Protein AF-A0A0S8DT32-F1 (afdb_monomer)

Radius of gyration: 14.1 Å; Cα contacts (8 Å, |Δi|>4): 103; chains: 1; bounding box: 33×22×42 Å

pLDDT: mean 90.03, std 8.99, range [58.47, 97.06]

Mean predicted aligned error: 4.12 Å

Nearest PDB structures (foldseek):
  1wwp-assembly1_B  TM=5.967E-01  e=4.702E+00  Thermus thermophilus HB8

Secondary structure (DSSP, 8-state):
-HHHHHHHHHHTSPPPTT--HHHHHHHHHHHHHHHHHHHHHHTT----S---HHHHHHHHHHTTPPPPHHHHGGGGGGGGGTGGGSTTSSPPPPTTT-

Foldseek 3Di:
DVQLVVLQVQLPDPADDVHANLSSLLSLLVSLQVVLVVVCVVVVHDAPPASQQLRSVVVCVVVVDDDDPVSNVSSVSSCSVCVVVDPPPDDTDDPVND

Solvent-accessible surface area (backbone atoms only — not comparable to full-atom values): 5738 Å² total; per-residue (Å²): 92,73,64,21,53,50,27,43,54,56,29,73,45,79,84,53,92,95,55,56,55,45,57,32,40,25,22,43,25,49,13,50,50,41,45,54,52,40,53,34,55,73,69,74,44,88,77,79,99,69,73,52,38,52,66,53,50,53,53,40,41,76,72,72,45,88,73,55,68,79,63,57,60,52,29,70,32,34,61,32,65,54,49,70,78,46,87,79,79,62,84,81,61,47,83,91,78,106

Structure (mmCIF, N/CA/C/O backbone):
data_AF-A0A0S8DT32-F1
#
_entry.id   AF-A0A0S8DT32-F1
#
loop_
_atom_site.group_PDB
_atom_site.id
_atom_site.type_symbol
_atom_site.label_atom_id
_atom_site.label_alt_id
_atom_site.label_comp_id
_atom_site.label_asym_id
_atom_site.label_entity_id
_atom_site.label_seq_id
_atom_site.pdbx_PDB_ins_code
_atom_site.Cartn_x
_atom_site.Cartn_y
_atom_site.Cartn_z
_atom_site.occupancy
_atom_site.B_iso_or_equiv
_atom_site.auth_seq_id
_atom_site.auth_comp_id
_atom_site.auth_asym_id
_atom_site.auth_atom_id
_atom_site.pdbx_PDB_model_num
ATOM 1 N N . MET A 1 1 ? -12.771 -2.827 0.115 1.00 88.69 1 MET A N 1
ATOM 2 C CA . MET A 1 1 ? -12.185 -4.138 -0.248 1.00 88.69 1 MET A CA 1
ATOM 3 C C . MET A 1 1 ? -12.102 -4.372 -1.752 1.00 88.69 1 MET A C 1
ATOM 5 O O . MET A 1 1 ? -10.992 -4.571 -2.211 1.00 88.69 1 MET A O 1
ATOM 9 N N . ALA A 1 2 ? -13.189 -4.270 -2.532 1.00 91.75 2 ALA A N 1
ATOM 10 C CA . ALA A 1 2 ? -13.149 -4.552 -3.981 1.00 91.75 2 ALA A CA 1
ATOM 11 C C . ALA A 1 2 ? -12.051 -3.793 -4.761 1.00 91.75 2 ALA A C 1
ATOM 13 O O . ALA A 1 2 ? -11.378 -4.375 -5.602 1.00 91.75 2 ALA A O 1
ATOM 14 N N . ARG A 1 3 ? -11.821 -2.506 -4.453 1.00 94.06 3 ARG A N 1
ATOM 15 C CA . ARG A 1 3 ? -10.737 -1.730 -5.082 1.00 94.06 3 ARG A CA 1
ATOM 16 C C . ARG A 1 3 ? -9.350 -2.253 -4.704 1.00 94.06 3 ARG A C 1
ATOM 18 O O . ARG A 1 3 ? -8.594 -2.551 -5.608 1.00 94.06 3 ARG A O 1
ATOM 25 N N . ALA A 1 4 ? -9.083 -2.473 -3.413 1.00 94.94 4 ALA A N 1
ATOM 26 C CA . ALA A 1 4 ? -7.820 -3.053 -2.940 1.00 94.94 4 ALA A CA 1
ATOM 27 C C . ALA A 1 4 ? -7.495 -4.393 -3.626 1.00 94.94 4 ALA 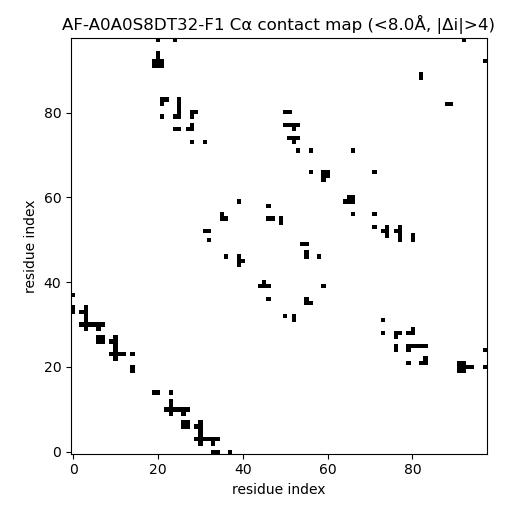A C 1
ATOM 29 O O . ALA A 1 4 ? -6.360 -4.640 -4.007 1.00 94.94 4 ALA A O 1
ATOM 30 N N . GLN A 1 5 ? -8.508 -5.242 -3.828 1.00 95.31 5 GLN A N 1
ATOM 31 C CA . GLN A 1 5 ? -8.356 -6.505 -4.557 1.00 95.31 5 GLN A CA 1
ATOM 32 C C . GLN A 1 5 ? -8.041 -6.289 -6.042 1.00 95.31 5 GLN A C 1
ATOM 34 O O . GLN A 1 5 ? -7.248 -7.034 -6.604 1.00 95.31 5 GLN A O 1
ATOM 39 N N . GLY A 1 6 ? -8.647 -5.277 -6.665 1.00 96.06 6 GLY A N 1
ATOM 40 C CA . GLY A 1 6 ? -8.334 -4.882 -8.037 1.00 96.06 6 GLY A CA 1
ATOM 41 C C . GLY A 1 6 ? -6.893 -4.396 -8.188 1.00 96.06 6 GLY A C 1
ATOM 42 O O . GLY A 1 6 ? -6.210 -4.839 -9.101 1.00 96.06 6 GLY A O 1
ATOM 43 N N . ASP A 1 7 ? -6.410 -3.550 -7.274 1.00 97.06 7 ASP A N 1
ATOM 44 C CA . ASP A 1 7 ? -5.011 -3.104 -7.277 1.00 97.06 7 ASP A CA 1
ATOM 45 C C . ASP A 1 7 ? -4.050 -4.285 -7.063 1.00 97.06 7 ASP A C 1
ATOM 47 O O . ASP A 1 7 ? -3.090 -4.432 -7.808 1.00 97.06 7 ASP A O 1
ATOM 51 N N . LEU A 1 8 ? -4.361 -5.203 -6.141 1.00 96.44 8 LEU A N 1
ATOM 52 C CA . LEU A 1 8 ? -3.556 -6.412 -5.938 1.00 96.44 8 LEU A CA 1
ATOM 53 C C . LEU A 1 8 ? -3.525 -7.315 -7.182 1.00 96.44 8 LEU A C 1
ATOM 55 O O . LEU A 1 8 ? -2.514 -7.955 -7.457 1.00 96.44 8 LEU A O 1
ATOM 59 N N . ALA A 1 9 ? -4.630 -7.400 -7.924 1.00 96.94 9 ALA A N 1
ATOM 60 C CA . ALA A 1 9 ? -4.678 -8.165 -9.165 1.00 96.94 9 ALA A CA 1
ATOM 61 C C . ALA A 1 9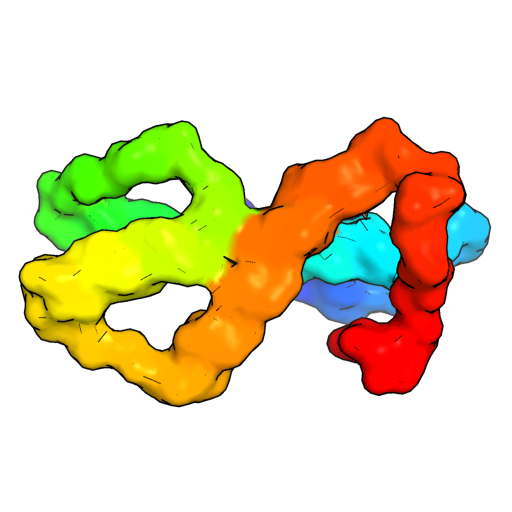 ? -3.810 -7.534 -10.265 1.00 96.94 9 ALA A C 1
ATOM 63 O O . ALA A 1 9 ? -3.187 -8.269 -11.024 1.00 96.94 9 ALA A O 1
ATOM 64 N N . LEU A 1 10 ? -3.752 -6.199 -10.329 1.00 95.44 10 LEU A N 1
ATOM 65 C CA . LEU A 1 10 ? -2.873 -5.472 -11.250 1.00 95.44 10 LEU A CA 1
ATOM 66 C C . LEU A 1 10 ? -1.404 -5.635 -10.866 1.00 95.44 10 LEU A C 1
ATOM 68 O O . LEU A 1 10 ? -0.597 -5.957 -11.729 1.00 95.44 10 LEU A O 1
ATOM 72 N N . ALA A 1 11 ? -1.077 -5.503 -9.579 1.00 94.69 11 ALA A N 1
ATOM 73 C CA . ALA A 1 11 ? 0.271 -5.749 -9.078 1.00 94.69 11 ALA A CA 1
ATOM 74 C C . ALA A 1 11 ? 0.769 -7.144 -9.483 1.00 94.69 11 ALA A C 1
ATOM 76 O O . ALA A 1 11 ? 1.850 -7.276 -10.025 1.00 94.69 11 ALA A O 1
ATOM 77 N N . LYS A 1 12 ? -0.064 -8.180 -9.328 1.00 94.62 12 LYS A N 1
ATOM 78 C CA . LYS A 1 12 ? 0.283 -9.570 -9.678 1.00 94.62 12 LYS A CA 1
ATOM 79 C C . LYS A 1 12 ? 0.322 -9.876 -11.179 1.00 94.62 12 LYS A C 1
ATOM 81 O O . LYS A 1 12 ? 0.508 -11.038 -11.547 1.00 94.62 12 LYS A O 1
ATOM 86 N N . SER A 1 13 ? 0.051 -8.900 -12.041 1.00 94.50 13 SER A N 1
ATOM 87 C CA . SER A 1 13 ? 0.132 -9.121 -13.482 1.00 94.50 13 SER A CA 1
ATOM 88 C C . SER A 1 13 ? 1.595 -9.171 -13.937 1.00 94.50 13 SER A C 1
ATOM 90 O O . SER A 1 13 ? 2.446 -8.544 -13.310 1.00 94.50 13 SER A O 1
ATOM 92 N N . PRO A 1 14 ? 1.918 -9.921 -15.007 1.00 94.12 14 PRO A N 1
ATOM 93 C CA . PRO A 1 14 ? 3.247 -9.857 -15.602 1.00 94.12 14 PRO A CA 1
ATOM 94 C C . PRO A 1 14 ? 3.590 -8.420 -15.991 1.00 94.12 14 PRO A C 1
ATOM 96 O O . PRO A 1 14 ? 2.707 -7.697 -16.463 1.00 94.12 14 PRO A O 1
ATOM 99 N N . LEU A 1 15 ? 4.864 -8.039 -15.849 1.00 92.69 15 LEU A N 1
ATOM 100 C CA . LEU A 1 15 ? 5.330 -6.720 -16.261 1.00 92.69 15 LEU A CA 1
ATOM 101 C C . LEU A 1 15 ? 4.934 -6.460 -17.731 1.00 92.69 15 LEU A C 1
ATOM 103 O O . LEU A 1 15 ? 5.301 -7.252 -18.608 1.00 92.69 15 LEU A O 1
ATOM 107 N N . PRO A 1 16 ? 4.166 -5.392 -18.023 1.00 90.12 16 PRO A N 1
ATOM 108 C CA . PRO A 1 16 ? 3.775 -5.065 -19.387 1.00 90.12 16 PRO A CA 1
ATOM 109 C C . PRO A 1 16 ? 4.980 -4.752 -20.277 1.00 90.12 16 PRO A C 1
ATOM 111 O O . PRO A 1 16 ? 6.021 -4.295 -19.810 1.00 90.12 16 PRO A O 1
ATOM 114 N N . GLU A 1 17 ? 4.820 -4.922 -21.589 1.00 91.25 17 GLU A N 1
ATOM 115 C CA . GLU A 1 17 ? 5.829 -4.479 -22.554 1.00 91.25 17 GLU A CA 1
ATOM 116 C C . GLU A 1 17 ? 6.050 -2.959 -22.422 1.00 91.25 17 GLU A C 1
ATOM 118 O O . GLU A 1 17 ? 5.107 -2.177 -22.564 1.00 91.25 17 GLU A O 1
ATOM 123 N N . ASN A 1 18 ? 7.295 -2.545 -22.160 1.00 87.25 18 ASN A N 1
ATOM 124 C CA . ASN A 1 18 ? 7.691 -1.166 -21.821 1.00 87.25 18 ASN A CA 1
ATOM 125 C C . ASN A 1 18 ? 7.128 -0.623 -20.489 1.00 87.25 18 ASN A C 1
ATOM 127 O O . ASN A 1 18 ? 7.113 0.592 -20.292 1.00 87.25 18 ASN A O 1
ATOM 131 N N . GLY A 1 19 ? 6.643 -1.495 -19.601 1.00 86.88 19 GLY A N 1
ATOM 132 C CA . GLY A 1 19 ? 6.253 -1.137 -18.237 1.00 86.88 19 GLY A CA 1
ATOM 133 C C . GLY A 1 19 ? 7.443 -1.082 -17.276 1.00 86.88 19 GLY A C 1
ATOM 134 O O . GLY A 1 19 ? 8.518 -1.606 -17.572 1.00 86.88 19 GLY A O 1
ATOM 135 N N . PHE A 1 20 ? 7.215 -0.476 -16.113 1.00 88.94 20 PHE A N 1
ATOM 136 C CA . PHE A 1 20 ? 8.188 -0.333 -15.030 1.00 88.94 20 PHE A CA 1
ATOM 137 C C . PHE A 1 20 ? 7.719 -1.118 -13.796 1.00 88.94 20 PHE A C 1
ATOM 139 O O . PHE A 1 20 ? 6.517 -1.169 -13.518 1.00 88.94 20 PHE A O 1
ATOM 146 N N . TYR A 1 21 ? 8.631 -1.749 -13.050 1.00 90.81 21 TYR A N 1
ATOM 147 C CA . TYR A 1 21 ? 8.260 -2.475 -11.824 1.00 90.81 21 TYR A CA 1
ATOM 148 C C . TYR A 1 21 ? 7.670 -1.527 -10.774 1.00 90.81 21 TYR A C 1
ATOM 150 O O . TYR A 1 21 ? 6.760 -1.896 -10.040 1.00 90.81 21 TYR A O 1
ATOM 158 N N . GLU A 1 22 ? 8.086 -0.268 -10.796 1.00 90.25 22 GLU A N 1
ATOM 159 C CA . GLU A 1 22 ? 7.555 0.857 -10.037 1.00 90.25 22 GLU A CA 1
ATOM 160 C C . GLU A 1 22 ? 6.039 1.014 -10.218 1.00 90.25 22 GLU A C 1
ATOM 162 O O . GLU A 1 22 ? 5.332 1.328 -9.260 1.00 90.25 22 GLU A O 1
ATOM 167 N N . ASP A 1 23 ? 5.510 0.748 -11.418 1.00 90.62 23 ASP A N 1
ATOM 168 C CA . ASP A 1 23 ? 4.067 0.787 -11.678 1.00 90.62 23 ASP A CA 1
ATOM 169 C C . ASP A 1 23 ? 3.340 -0.369 -10.974 1.00 90.62 23 ASP A C 1
ATOM 171 O O . ASP A 1 23 ? 2.240 -0.196 -10.435 1.00 90.62 23 ASP A O 1
ATOM 175 N N . LEU A 1 24 ? 3.962 -1.550 -10.919 1.00 93.62 24 LEU A N 1
ATOM 176 C CA . LEU A 1 24 ? 3.440 -2.684 -10.156 1.00 93.62 24 LEU A CA 1
ATOM 177 C C . LEU A 1 24 ? 3.547 -2.424 -8.645 1.00 93.62 24 LEU A C 1
ATOM 179 O O . LEU A 1 24 ? 2.583 -2.678 -7.917 1.00 93.62 24 LEU A O 1
ATOM 183 N N . CYS A 1 25 ? 4.653 -1.837 -8.177 1.00 93.00 25 CYS A N 1
ATOM 184 C CA . CYS A 1 25 ? 4.842 -1.411 -6.790 1.00 93.00 25 CYS A CA 1
ATOM 185 C C . CYS A 1 25 ? 3.836 -0.332 -6.370 1.00 93.00 25 CYS A C 1
ATOM 187 O O . CYS A 1 25 ? 3.297 -0.388 -5.263 1.00 93.00 25 CYS A O 1
ATOM 189 N N . TYR A 1 26 ? 3.490 0.601 -7.261 1.00 92.88 26 TYR A N 1
ATOM 190 C CA . TYR A 1 26 ? 2.410 1.561 -7.033 1.00 92.88 26 TYR A CA 1
ATOM 191 C C . TYR A 1 26 ? 1.075 0.847 -6.794 1.00 92.88 26 TYR A C 1
ATOM 193 O O . TYR A 1 26 ? 0.322 1.196 -5.881 1.00 92.88 26 TYR A O 1
ATOM 201 N N . HIS A 1 27 ? 0.778 -0.201 -7.564 1.00 94.94 27 HIS A N 1
ATOM 202 C CA . HIS A 1 27 ? -0.410 -1.016 -7.326 1.00 94.94 27 HIS A CA 1
ATOM 203 C C . HIS A 1 27 ? -0.330 -1.817 -6.015 1.00 94.94 27 HIS A C 1
ATOM 205 O O . HIS A 1 27 ? -1.349 -1.919 -5.322 1.00 94.94 27 HIS A O 1
ATOM 211 N N . CYS A 1 28 ? 0.849 -2.305 -5.612 1.00 95.62 28 CYS A N 1
ATOM 212 C CA . CYS A 1 28 ? 1.071 -2.888 -4.282 1.00 95.62 28 CYS A CA 1
ATOM 213 C C . CYS A 1 28 ? 0.754 -1.878 -3.168 1.00 95.62 28 CYS A C 1
ATOM 215 O O . CYS A 1 28 ? -0.053 -2.176 -2.280 1.00 95.62 28 CYS A O 1
ATOM 217 N N . GLN A 1 29 ? 1.314 -0.665 -3.249 1.00 95.44 29 GLN A N 1
ATOM 218 C CA . GLN A 1 29 ? 1.070 0.420 -2.294 1.00 95.44 29 GLN A CA 1
ATOM 219 C C . GLN A 1 29 ? -0.426 0.730 -2.194 1.00 95.44 29 GLN A C 1
ATOM 221 O O . GLN A 1 29 ? -1.000 0.745 -1.104 1.00 95.44 29 GLN A O 1
ATOM 226 N N . GLN A 1 30 ? -1.091 0.892 -3.337 1.00 95.75 30 GLN A N 1
ATOM 227 C CA . GLN A 1 30 ? -2.507 1.228 -3.399 1.00 95.75 30 GLN A CA 1
ATOM 228 C C . GLN A 1 30 ? -3.400 0.118 -2.838 1.00 95.75 30 GLN A C 1
ATOM 230 O O . GLN A 1 30 ? -4.413 0.402 -2.184 1.00 95.75 30 GLN A O 1
ATOM 235 N N . ALA A 1 31 ? -3.048 -1.146 -3.082 1.00 97.06 31 ALA A N 1
ATOM 236 C CA . ALA A 1 31 ? -3.741 -2.290 -2.506 1.00 97.06 31 ALA A CA 1
ATOM 237 C C . ALA A 1 31 ? -3.639 -2.278 -0.973 1.00 97.06 31 ALA A C 1
ATOM 239 O O . ALA A 1 31 ? -4.670 -2.384 -0.295 1.00 97.06 31 ALA A O 1
ATOM 240 N N . ALA A 1 32 ? -2.428 -2.085 -0.439 1.00 96.56 32 ALA A N 1
ATOM 241 C CA . ALA A 1 32 ? -2.168 -2.001 0.995 1.00 96.56 32 ALA A CA 1
ATOM 242 C C . ALA A 1 32 ? -2.921 -0.824 1.637 1.00 96.56 32 ALA A C 1
ATOM 244 O O . ALA A 1 32 ? -3.700 -1.021 2.574 1.00 96.56 32 ALA A O 1
ATOM 245 N N . GLU A 1 33 ? -2.798 0.382 1.076 1.00 96.50 33 GLU A N 1
ATOM 246 C CA . GLU A 1 33 ? -3.453 1.594 1.575 1.00 96.50 33 GLU A CA 1
ATOM 247 C C . GLU A 1 33 ? -4.972 1.414 1.680 1.00 96.50 33 GLU A C 1
ATOM 249 O O . GLU A 1 33 ? -5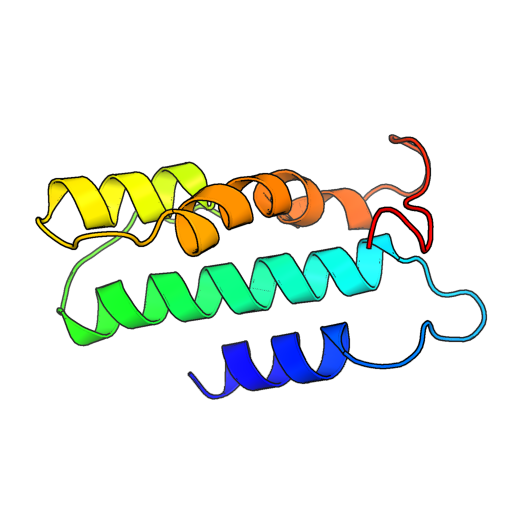.592 1.697 2.712 1.00 96.50 33 GLU A O 1
ATOM 254 N N . LYS A 1 34 ? -5.597 0.911 0.610 1.00 96.19 34 LYS A N 1
ATOM 255 C CA . LYS A 1 34 ? -7.051 0.716 0.554 1.00 96.19 34 LYS A CA 1
ATOM 256 C C . LYS A 1 34 ? -7.511 -0.380 1.511 1.00 96.19 34 LYS A C 1
ATOM 258 O O . LYS A 1 34 ? -8.621 -0.273 2.040 1.00 96.19 3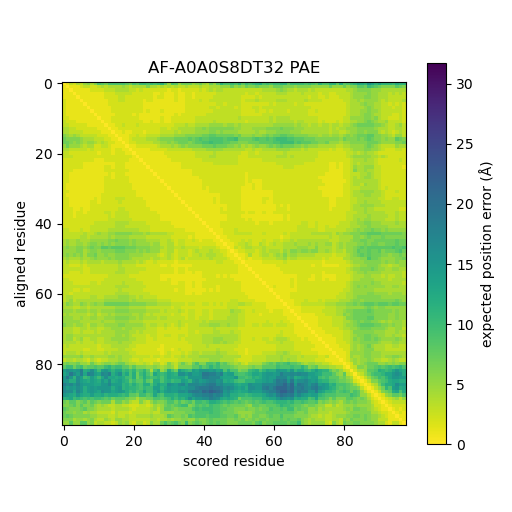4 LYS A O 1
ATOM 263 N N . ALA A 1 35 ? -6.704 -1.417 1.738 1.00 96.38 35 ALA A N 1
ATOM 264 C CA . ALA A 1 35 ? -6.996 -2.452 2.726 1.00 96.38 35 ALA A CA 1
ATOM 265 C C . ALA A 1 35 ? -6.933 -1.890 4.155 1.00 96.38 35 ALA A C 1
ATOM 267 O O . ALA A 1 35 ? -7.891 -2.044 4.915 1.00 96.38 35 ALA A O 1
ATOM 268 N N . ILE A 1 36 ? -5.878 -1.144 4.490 1.00 96.06 36 ILE A N 1
ATOM 269 C CA . ILE A 1 36 ? -5.707 -0.496 5.798 1.00 96.06 36 ILE A CA 1
ATOM 270 C C . ILE A 1 36 ? -6.845 0.503 6.058 1.00 96.06 36 ILE A C 1
ATOM 272 O O . ILE A 1 36 ? -7.520 0.438 7.088 1.00 96.06 36 ILE A O 1
ATOM 276 N N . LYS A 1 37 ? -7.155 1.381 5.094 1.00 95.56 37 LYS A N 1
ATOM 277 C CA . LYS A 1 37 ? -8.27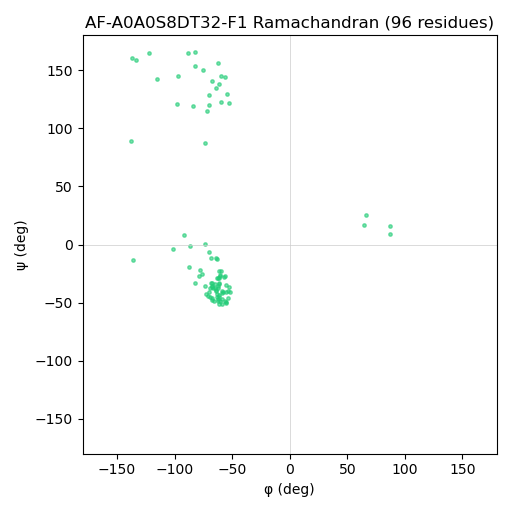7 2.336 5.193 1.00 95.56 37 LYS A CA 1
ATOM 278 C C . LYS A 1 37 ? -9.637 1.641 5.314 1.00 95.56 37 LYS A C 1
ATOM 280 O O . LYS A 1 37 ? -10.545 2.189 5.942 1.00 95.56 37 LYS A O 1
ATOM 285 N N . ALA A 1 38 ? -9.801 0.436 4.765 1.00 95.75 38 ALA A N 1
ATOM 286 C CA . ALA A 1 38 ? -11.021 -0.344 4.957 1.00 95.75 38 ALA A CA 1
ATOM 287 C C . ALA A 1 38 ? -11.189 -0.815 6.411 1.00 95.75 38 ALA A C 1
ATOM 289 O O . ALA A 1 38 ? -12.322 -0.845 6.893 1.00 95.75 38 ALA A O 1
ATOM 290 N N . VAL A 1 39 ? -10.098 -1.106 7.133 1.00 96.06 39 VAL A N 1
ATOM 291 C CA . VAL A 1 39 ? -10.147 -1.415 8.575 1.00 96.06 39 VAL A CA 1
ATOM 292 C C . VAL A 1 39 ? -10.669 -0.214 9.362 1.00 96.06 39 VAL A C 1
ATOM 294 O O . VAL A 1 39 ? -11.597 -0.366 10.157 1.00 96.06 39 VAL A O 1
ATOM 297 N N . TYR A 1 40 ? -10.150 0.989 9.091 1.00 96.44 40 TYR A N 1
ATOM 298 C CA . TYR A 1 40 ? -10.662 2.224 9.697 1.00 96.44 40 TYR A CA 1
ATOM 299 C C . TYR A 1 40 ? -12.161 2.408 9.449 1.00 96.44 40 TYR A C 1
ATOM 301 O O . TYR A 1 40 ? -12.921 2.611 10.395 1.00 96.44 40 TYR A O 1
ATOM 309 N N . GLN A 1 41 ? -12.595 2.286 8.191 1.00 95.25 41 GLN A N 1
ATOM 310 C CA . GLN A 1 41 ? -14.005 2.440 7.825 1.00 95.25 41 GLN A CA 1
ATOM 311 C C . GLN A 1 41 ? -14.895 1.399 8.507 1.00 95.25 41 GLN A C 1
ATOM 313 O O . GLN A 1 41 ? -15.943 1.750 9.043 1.00 95.25 41 GLN A O 1
ATOM 318 N N . HIS A 1 42 ? -14.466 0.136 8.547 1.00 95.94 42 HIS A N 1
ATOM 319 C CA . HIS A 1 42 ? -15.211 -0.934 9.207 1.00 95.94 42 HIS A CA 1
ATOM 320 C C . HIS A 1 42 ? -15.397 -0.676 10.710 1.00 95.94 42 HIS A C 1
ATOM 322 O O . HIS A 1 42 ? -16.428 -1.027 11.278 1.00 95.94 42 HIS A O 1
ATOM 328 N N . LYS A 1 43 ? -14.420 -0.028 11.353 1.00 95.69 43 LYS A N 1
ATOM 329 C CA . LYS A 1 43 ? -14.478 0.361 12.769 1.00 95.69 43 LYS A CA 1
ATOM 330 C C . LYS A 1 43 ? -15.156 1.719 13.010 1.00 95.69 43 LYS A C 1
ATOM 332 O O . LYS A 1 43 ? -15.268 2.131 14.162 1.00 95.69 43 LYS A O 1
ATOM 337 N N . GLY A 1 44 ? -15.596 2.420 11.961 1.00 96.12 44 GLY A N 1
ATOM 338 C CA . GLY A 1 44 ? -16.172 3.765 12.065 1.00 96.12 44 GLY A CA 1
ATOM 339 C C . GLY A 1 44 ? -15.161 4.826 12.515 1.00 96.12 44 GLY A C 1
ATOM 340 O O . GLY A 1 44 ? -15.534 5.828 13.121 1.00 96.12 44 GLY A O 1
ATOM 341 N N . TRP A 1 45 ? -13.870 4.596 12.272 1.00 96.56 45 TRP A N 1
ATOM 342 C CA . TRP A 1 45 ? -12.800 5.499 12.670 1.00 96.56 45 TRP A CA 1
ATOM 343 C C . TRP A 1 45 ? -12.383 6.415 11.529 1.00 96.56 45 TRP A C 1
ATOM 345 O O . TRP A 1 45 ? -12.324 6.019 10.366 1.00 96.56 45 TRP A O 1
ATOM 355 N N . THR A 1 46 ? -12.016 7.639 11.890 1.00 93.19 46 THR A N 1
ATOM 356 C CA . THR A 1 46 ? -11.336 8.557 10.983 1.00 93.19 46 THR A CA 1
ATOM 357 C C . THR A 1 46 ? -9.840 8.254 10.935 1.00 93.19 46 THR A C 1
ATOM 359 O O . THR A 1 46 ? -9.254 7.729 11.888 1.00 93.19 46 THR A O 1
ATOM 362 N N . PHE A 1 47 ? -9.226 8.606 9.812 1.00 91.56 47 PHE A N 1
ATOM 363 C CA . PHE A 1 47 ? -7.789 8.552 9.567 1.00 91.56 47 PHE A CA 1
ATOM 364 C C . PHE A 1 47 ? -7.354 9.872 8.919 1.00 91.56 47 PHE A C 1
ATOM 366 O O . PHE A 1 47 ? -8.180 10.593 8.353 1.00 91.56 47 PHE A O 1
ATOM 373 N N . ARG A 1 48 ? -6.063 10.212 9.012 1.00 88.56 48 ARG A N 1
ATOM 374 C CA . ARG A 1 48 ? -5.515 11.366 8.284 1.00 88.56 48 ARG A CA 1
ATOM 375 C C . ARG A 1 48 ? -5.542 11.077 6.787 1.00 88.56 48 ARG A C 1
ATOM 377 O O . ARG A 1 48 ? -5.232 9.965 6.373 1.00 88.56 48 ARG A O 1
ATOM 384 N N . TYR A 1 49 ? -5.878 12.071 5.972 1.00 88.44 49 TYR A N 1
ATOM 385 C CA . TYR A 1 49 ? -5.804 11.932 4.519 1.00 88.44 49 TYR A CA 1
ATOM 386 C C . TYR A 1 49 ? -4.334 11.961 4.072 1.00 88.44 49 TYR A C 1
ATOM 388 O O . TYR A 1 49 ? -3.780 13.020 3.800 1.00 88.44 49 TYR A O 1
ATOM 396 N N . THR A 1 50 ? -3.703 10.788 4.079 1.00 90.19 50 THR A N 1
ATOM 397 C CA . THR A 1 50 ? -2.307 10.550 3.698 1.00 90.19 50 THR A CA 1
ATOM 398 C C . THR A 1 50 ? -2.197 9.283 2.843 1.00 90.19 50 THR A C 1
ATOM 400 O O . THR A 1 50 ? -3.115 8.447 2.850 1.00 90.19 50 THR A O 1
ATOM 403 N N . HIS A 1 51 ? -1.089 9.179 2.112 1.00 87.62 51 HIS A N 1
ATOM 404 C CA . HIS A 1 51 ? -0.650 7.976 1.397 1.00 87.62 51 HIS A CA 1
ATOM 405 C C . HIS A 1 51 ? 0.456 7.214 2.141 1.00 87.62 51 HIS A C 1
ATOM 407 O O . HIS A 1 51 ? 0.864 6.138 1.719 1.00 87.62 51 HIS A O 1
ATOM 413 N N . ASP A 1 52 ? 0.910 7.772 3.262 1.00 93.81 52 ASP A N 1
ATOM 414 C CA . ASP A 1 52 ? 1.904 7.168 4.133 1.00 93.81 52 ASP A CA 1
ATOM 415 C C . ASP A 1 52 ? 1.292 5.980 4.887 1.00 93.81 52 ASP A C 1
ATOM 417 O O . ASP A 1 52 ? 0.335 6.132 5.659 1.00 93.81 52 ASP A O 1
ATOM 421 N N . LEU A 1 53 ? 1.804 4.782 4.597 1.00 95.19 53 LEU A N 1
ATOM 422 C CA . LEU A 1 53 ? 1.316 3.542 5.187 1.00 95.19 53 LEU A CA 1
ATOM 423 C C . LEU A 1 53 ? 1.758 3.403 6.644 1.00 95.19 53 LEU A C 1
ATOM 425 O O . LEU A 1 53 ? 0.955 2.929 7.450 1.00 95.19 53 LEU A O 1
ATOM 429 N N . ASP A 1 54 ? 2.959 3.863 7.001 1.00 94.62 54 ASP A N 1
ATOM 430 C CA . ASP A 1 54 ? 3.453 3.842 8.383 1.00 94.62 54 ASP A CA 1
ATOM 431 C C . ASP A 1 54 ? 2.556 4.695 9.287 1.00 94.62 54 ASP A C 1
ATOM 433 O O . ASP A 1 54 ? 2.074 4.248 10.334 1.00 94.62 54 ASP A O 1
ATOM 437 N N . ASP A 1 55 ? 2.198 5.890 8.816 1.00 95.00 55 ASP A N 1
ATOM 438 C CA . ASP A 1 55 ? 1.266 6.787 9.494 1.00 95.00 55 ASP A CA 1
ATOM 439 C C . ASP A 1 55 ? -0.112 6.134 9.721 1.00 95.00 55 ASP A C 1
ATOM 441 O O . ASP A 1 55 ? -0.745 6.318 10.774 1.00 95.00 55 ASP A O 1
ATOM 445 N N . LEU A 1 56 ? -0.610 5.386 8.731 1.00 96.50 56 LEU A N 1
ATOM 446 C CA . LEU A 1 56 ? -1.899 4.698 8.812 1.00 96.50 56 LEU A CA 1
ATOM 447 C C . LEU A 1 56 ? -1.841 3.481 9.744 1.00 96.50 56 LEU A C 1
ATOM 449 O O . LEU A 1 56 ? -2.772 3.296 10.536 1.00 96.50 56 LEU A O 1
ATOM 453 N N . LEU A 1 57 ? -0.780 2.675 9.682 1.00 96.56 57 LEU A N 1
ATOM 454 C CA . LEU A 1 57 ? -0.574 1.499 10.532 1.00 96.56 57 LEU A CA 1
ATOM 455 C C . LEU A 1 57 ? -0.346 1.904 11.990 1.00 96.56 57 LEU A C 1
ATOM 457 O O . LEU A 1 57 ? -1.040 1.406 12.880 1.00 96.56 57 LEU A O 1
ATOM 461 N N . THR A 1 58 ? 0.503 2.903 12.233 1.00 95.19 58 THR A N 1
ATOM 462 C CA . THR A 1 58 ? 0.711 3.505 13.556 1.00 95.19 58 THR A CA 1
ATOM 463 C C . THR A 1 58 ? -0.607 4.004 14.151 1.00 95.19 58 THR A C 1
ATOM 465 O O . THR A 1 58 ? -0.882 3.815 15.340 1.00 95.19 58 THR A O 1
ATOM 468 N N . GLY A 1 59 ? -1.473 4.617 13.338 1.00 95.94 59 GLY A N 1
ATOM 469 C CA . GLY A 1 59 ? -2.793 5.054 13.789 1.00 95.94 59 GLY A CA 1
ATOM 470 C C . GLY A 1 59 ? -3.729 3.902 14.188 1.00 95.94 59 GLY A C 1
ATOM 471 O O . GLY A 1 59 ? 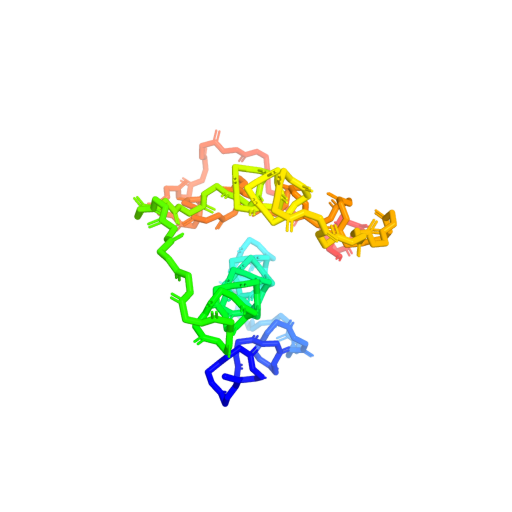-4.499 4.059 15.140 1.00 95.94 59 GLY A O 1
ATOM 472 N N . LEU A 1 60 ? -3.650 2.743 13.519 1.00 96.25 60 LEU A N 1
ATOM 473 C CA . LEU A 1 60 ? -4.406 1.542 13.892 1.00 96.25 60 LEU A CA 1
ATOM 474 C C . LEU A 1 60 ? -3.858 0.928 15.182 1.00 96.25 60 LEU A C 1
ATOM 476 O O . LEU A 1 60 ? -4.639 0.620 16.087 1.00 96.25 60 LEU A O 1
ATOM 480 N N . ASN A 1 61 ? -2.533 0.825 15.293 1.00 95.88 61 ASN A N 1
ATOM 481 C CA . ASN A 1 61 ? -1.852 0.305 16.475 1.00 95.88 61 ASN A CA 1
ATOM 482 C C . ASN A 1 61 ? -2.210 1.128 17.728 1.00 95.88 61 ASN A C 1
ATOM 484 O O . ASN A 1 61 ? -2.693 0.591 18.724 1.00 95.88 61 ASN A O 1
ATOM 488 N N . ARG A 1 62 ? -2.170 2.467 17.637 1.00 95.62 62 ARG A N 1
ATOM 489 C CA . ARG A 1 62 ? -2.606 3.376 18.722 1.00 95.62 62 ARG A CA 1
ATOM 490 C C . ARG A 1 62 ? -4.071 3.210 19.136 1.00 95.62 62 ARG A C 1
ATOM 492 O O . ARG A 1 62 ? -4.436 3.589 20.247 1.00 95.62 62 ARG A O 1
ATOM 499 N N . LYS A 1 63 ? -4.922 2.674 18.259 1.00 95.56 63 LYS A N 1
ATOM 500 C CA . LYS A 1 63 ? -6.333 2.364 18.542 1.00 95.56 63 LYS A CA 1
ATOM 501 C C . LYS A 1 63 ? -6.538 0.925 19.041 1.00 95.56 63 LYS A C 1
ATOM 503 O O . LYS A 1 63 ? -7.681 0.497 19.192 1.00 95.56 63 LYS A O 1
ATOM 508 N N . GLY A 1 64 ? -5.454 0.198 19.317 1.00 95.31 64 GLY A N 1
ATOM 509 C CA . GLY A 1 64 ? -5.462 -1.149 19.887 1.00 95.31 64 GLY A CA 1
ATOM 510 C C . GLY A 1 64 ? -5.583 -2.274 18.859 1.00 95.31 64 GLY A C 1
ATOM 511 O O . GLY A 1 64 ? -5.929 -3.393 19.232 1.00 95.31 64 GLY A O 1
ATOM 512 N N . VAL A 1 65 ? -5.346 -2.004 17.572 1.00 96.31 65 VAL A 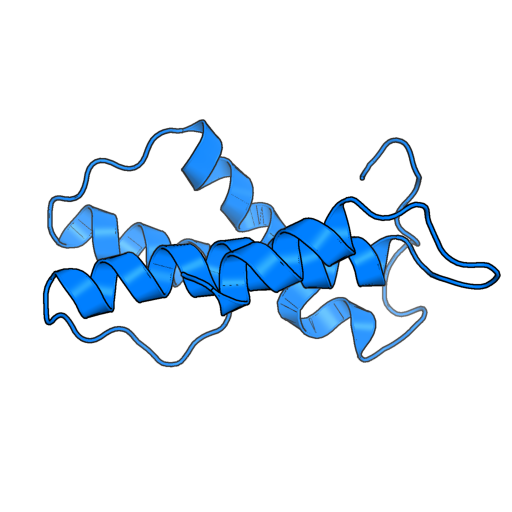N 1
ATOM 513 C CA . VAL A 1 65 ? -5.271 -3.062 16.555 1.00 96.31 65 VAL A CA 1
ATOM 514 C C . VAL A 1 65 ? -3.860 -3.636 16.558 1.00 96.31 65 VAL A C 1
ATOM 516 O O . VAL A 1 65 ? -2.910 -2.918 16.276 1.00 96.31 65 VAL A O 1
ATOM 519 N N . ASN A 1 66 ? -3.727 -4.930 16.844 1.00 94.81 66 ASN A N 1
ATOM 520 C CA . ASN A 1 66 ? -2.451 -5.617 16.687 1.00 94.81 66 ASN A CA 1
ATOM 521 C C . ASN A 1 66 ? -2.128 -5.757 15.194 1.00 94.81 66 ASN A C 1
ATOM 523 O O . ASN A 1 66 ? -2.910 -6.373 14.464 1.00 94.81 66 ASN A O 1
ATOM 527 N N . ILE A 1 67 ? -1.009 -5.184 14.759 1.00 95.19 67 ILE A N 1
ATOM 528 C CA . ILE A 1 67 ? -0.545 -5.255 13.375 1.00 95.19 67 ILE A CA 1
ATOM 529 C C . ILE A 1 67 ? 0.503 -6.370 13.291 1.00 95.19 67 ILE A C 1
ATOM 531 O O . ILE A 1 67 ? 1.479 -6.340 14.037 1.00 95.19 67 ILE A O 1
ATOM 535 N N . PRO A 1 68 ? 0.285 -7.399 12.459 1.00 94.00 68 PRO A N 1
ATOM 536 C CA . PRO A 1 68 ? 1.303 -8.407 12.190 1.00 94.00 68 PRO A CA 1
ATOM 537 C C . PRO A 1 68 ? 2.575 -7.785 11.594 1.00 94.00 68 PRO A C 1
ATOM 539 O O . PRO A 1 68 ? 2.483 -6.835 10.821 1.00 94.00 68 PRO A O 1
ATOM 542 N N . GLN A 1 69 ? 3.750 -8.323 11.930 1.00 92.06 69 GLN A N 1
ATOM 543 C CA . GLN A 1 69 ? 5.038 -7.768 11.491 1.00 92.06 69 GLN A CA 1
ATOM 544 C C . GLN A 1 69 ? 5.168 -7.712 9.959 1.00 92.06 69 GLN A C 1
ATOM 546 O O . GLN A 1 69 ? 5.623 -6.714 9.416 1.00 92.06 69 GLN A O 1
ATOM 551 N N . ASP A 1 70 ? 4.692 -8.739 9.260 1.00 90.06 70 ASP A N 1
ATOM 552 C CA . ASP A 1 70 ? 4.635 -8.798 7.795 1.00 90.06 70 ASP A CA 1
ATOM 553 C C . ASP A 1 70 ? 3.775 -7.676 7.186 1.00 90.06 70 ASP A C 1
ATOM 555 O O . ASP A 1 70 ? 4.010 -7.235 6.063 1.00 90.06 70 ASP A O 1
ATOM 559 N N . VAL A 1 71 ? 2.786 -7.170 7.929 1.00 91.31 71 VAL A N 1
ATOM 560 C CA . VAL A 1 71 ? 1.987 -6.005 7.524 1.00 91.31 71 VAL A CA 1
ATOM 561 C C . VAL A 1 71 ? 2.699 -4.693 7.856 1.00 91.31 71 VAL A C 1
ATOM 563 O O . VAL A 1 71 ? 2.546 -3.730 7.109 1.00 91.31 71 VAL A O 1
ATOM 566 N N . GLU A 1 72 ? 3.476 -4.632 8.940 1.00 91.81 72 GLU A N 1
ATOM 567 C CA . GLU A 1 72 ? 4.319 -3.466 9.251 1.00 91.81 72 GLU A CA 1
ATOM 568 C C . GLU A 1 72 ? 5.408 -3.262 8.193 1.00 91.81 72 GLU A C 1
ATOM 570 O O . GLU A 1 72 ? 5.637 -2.137 7.756 1.00 91.81 72 GLU A O 1
ATOM 575 N N . GLU A 1 73 ? 6.005 -4.347 7.699 1.00 91.56 73 GLU A N 1
ATOM 576 C CA . GLU A 1 73 ? 7.009 -4.319 6.628 1.00 91.56 73 GLU A CA 1
ATOM 577 C C . GLU A 1 73 ? 6.463 -3.716 5.322 1.00 91.56 73 GLU A C 1
ATOM 579 O O . GLU A 1 73 ? 7.211 -3.087 4.574 1.00 91.56 73 GLU A O 1
ATOM 584 N N . ALA A 1 74 ? 5.146 -3.781 5.087 1.00 91.06 74 ALA A N 1
ATOM 585 C CA . ALA A 1 74 ? 4.507 -3.138 3.938 1.00 91.06 74 ALA A CA 1
ATOM 586 C C . ALA A 1 74 ? 4.629 -1.601 3.945 1.00 91.06 74 ALA A C 1
ATOM 588 O O . ALA A 1 74 ? 4.352 -0.974 2.923 1.00 91.06 74 ALA A O 1
ATOM 589 N N . ALA A 1 75 ? 5.053 -0.979 5.054 1.00 91.81 75 ALA A N 1
ATOM 590 C CA . ALA A 1 75 ? 5.310 0.457 5.133 1.00 91.81 75 ALA A CA 1
ATOM 591 C C . ALA A 1 75 ? 6.346 0.947 4.106 1.00 91.81 75 ALA A C 1
ATOM 593 O O . ALA A 1 75 ? 6.226 2.083 3.640 1.00 91.81 75 ALA A O 1
ATOM 594 N N . VAL A 1 76 ? 7.286 0.082 3.693 1.00 90.81 76 VAL A N 1
ATOM 595 C CA . VAL A 1 76 ? 8.269 0.364 2.628 1.00 90.81 76 VAL A CA 1
ATOM 596 C C . VAL A 1 76 ? 7.602 0.771 1.312 1.00 90.81 76 VAL A C 1
ATOM 598 O O . VAL A 1 76 ? 8.146 1.560 0.549 1.00 90.81 76 VAL A O 1
ATOM 601 N N . LEU A 1 77 ? 6.367 0.316 1.071 1.00 92.56 77 LEU A N 1
ATOM 602 C CA . LEU A 1 77 ? 5.637 0.645 -0.147 1.00 92.56 77 LEU A CA 1
ATOM 603 C C . LEU A 1 77 ? 5.228 2.123 -0.226 1.00 92.56 77 LEU A C 1
ATOM 605 O O . LEU A 1 77 ? 4.778 2.567 -1.277 1.00 92.56 77 LEU A O 1
ATOM 609 N N . THR A 1 78 ? 5.353 2.884 0.865 1.00 91.38 78 THR A N 1
ATOM 610 C CA . THR A 1 78 ? 5.001 4.311 0.925 1.00 91.38 78 THR A CA 1
ATOM 611 C C . THR A 1 78 ? 5.718 5.137 -0.141 1.00 91.38 78 THR A C 1
ATOM 613 O O . THR A 1 78 ? 5.114 6.059 -0.696 1.00 91.38 78 THR A O 1
ATOM 616 N N . ASP A 1 79 ? 6.960 4.791 -0.472 1.00 87.25 79 ASP A N 1
ATOM 617 C CA . ASP A 1 79 ? 7.751 5.511 -1.475 1.00 87.25 79 ASP A CA 1
ATOM 618 C C . ASP A 1 79 ? 7.111 5.393 -2.870 1.00 87.25 79 ASP A C 1
ATOM 620 O O . ASP A 1 79 ? 6.883 6.394 -3.562 1.00 87.25 79 ASP A O 1
ATOM 624 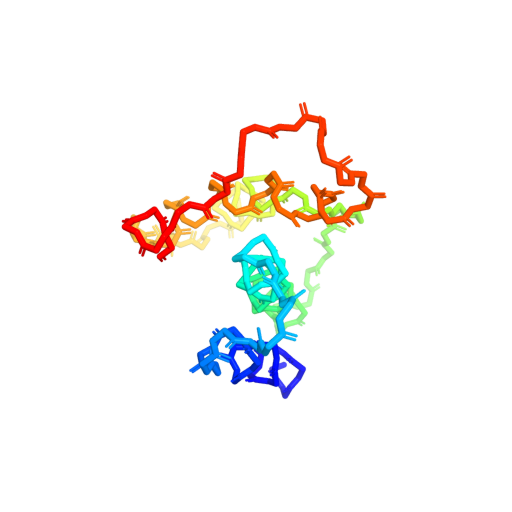N N . PHE A 1 80 ? 6.588 4.210 -3.195 1.00 86.38 80 PHE A N 1
ATOM 625 C CA . PHE A 1 80 ? 5.884 3.953 -4.451 1.00 86.38 80 PHE A CA 1
ATOM 626 C C . PHE A 1 80 ? 4.518 4.633 -4.568 1.00 86.38 80 PHE A C 1
ATOM 628 O O . PHE A 1 80 ? 3.930 4.622 -5.648 1.00 86.38 80 PHE A O 1
ATOM 635 N N . ALA A 1 81 ? 3.998 5.280 -3.516 1.00 81.88 81 ALA A N 1
ATOM 636 C CA . ALA A 1 81 ? 2.757 6.058 -3.615 1.00 81.88 81 ALA A CA 1
ATOM 637 C C . ALA A 1 81 ? 2.880 7.230 -4.604 1.00 81.88 81 ALA A C 1
ATOM 639 O O . ALA A 1 81 ? 1.876 7.762 -5.095 1.00 81.88 81 ALA A O 1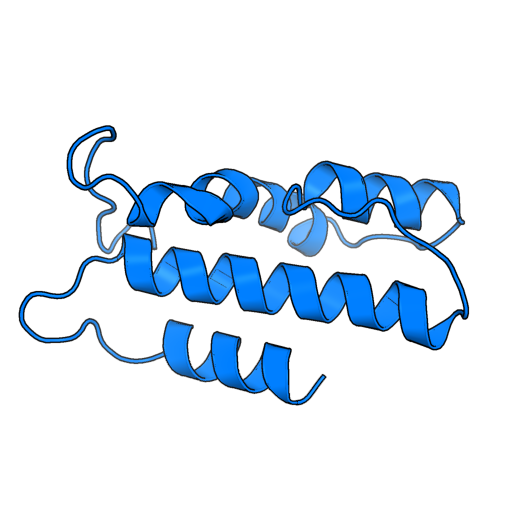
ATOM 640 N N . TRP A 1 82 ? 4.112 7.672 -4.865 1.00 76.50 82 TRP A N 1
ATOM 641 C CA . TRP A 1 82 ? 4.400 8.831 -5.692 1.00 76.50 82 TRP A CA 1
ATOM 642 C C . TRP A 1 82 ? 5.542 8.661 -6.686 1.00 76.50 82 TRP A C 1
ATOM 644 O O . TRP A 1 82 ? 5.665 9.521 -7.563 1.00 76.50 82 TRP A O 1
ATOM 654 N N . GLU A 1 83 ? 6.356 7.621 -6.553 1.00 69.00 83 GLU A N 1
ATOM 655 C CA . GLU A 1 83 ? 7.569 7.407 -7.345 1.00 69.00 83 GLU A CA 1
ATOM 656 C C . GLU A 1 83 ? 7.288 7.278 -8.850 1.00 69.00 83 GLU A C 1
ATOM 658 O O . GLU A 1 83 ? 7.985 7.867 -9.674 1.00 69.00 83 GLU A O 1
ATOM 663 N N . THR A 1 84 ? 6.147 6.690 -9.219 1.00 60.88 84 THR A N 1
ATOM 664 C CA . THR A 1 84 ? 5.673 6.602 -10.615 1.00 60.88 84 THR A CA 1
ATOM 665 C C . THR A 1 84 ? 5.365 7.955 -11.264 1.00 60.88 84 THR A C 1
ATOM 667 O O . THR A 1 84 ? 5.176 8.045 -12.477 1.00 60.88 84 THR A O 1
ATOM 670 N N . ARG A 1 85 ? 5.308 9.048 -10.488 1.00 63.09 85 ARG A N 1
ATOM 671 C CA . ARG A 1 85 ? 5.002 10.389 -11.015 1.00 63.09 85 ARG A CA 1
ATOM 672 C C . ARG A 1 85 ? 6.192 11.043 -11.717 1.00 63.09 85 ARG A C 1
ATOM 674 O O . ARG A 1 85 ? 5.965 11.946 -12.521 1.00 63.09 85 ARG A O 1
ATOM 681 N N . TYR A 1 86 ? 7.425 10.619 -11.427 1.00 62.44 86 TYR A N 1
ATOM 682 C CA . TYR A 1 86 ? 8.635 11.206 -12.007 1.00 62.44 86 TYR A CA 1
ATOM 683 C C . TYR A 1 86 ? 9.646 10.119 -12.402 1.00 62.44 86 TYR A C 1
ATOM 685 O O . TYR A 1 86 ? 10.532 9.787 -11.612 1.00 62.44 86 TYR A O 1
ATOM 693 N N . PRO A 1 87 ? 9.550 9.596 -13.640 1.00 58.47 87 PRO A N 1
ATOM 694 C CA . PRO A 1 87 ? 10.514 8.630 -14.154 1.00 58.47 87 PRO A CA 1
ATOM 695 C C . PRO A 1 87 ? 11.951 9.171 -14.055 1.00 58.47 87 PRO A C 1
ATOM 697 O O . PRO A 1 87 ? 12.222 10.290 -14.499 1.00 58.47 87 PRO A O 1
ATOM 700 N N . GLY A 1 88 ? 12.869 8.379 -13.489 1.00 61.97 88 GLY A N 1
ATOM 701 C CA . GLY A 1 88 ? 14.307 8.681 -13.430 1.00 61.97 88 GLY A CA 1
ATOM 702 C C . GLY A 1 88 ? 14.785 9.526 -12.243 1.00 61.97 88 GLY A C 1
ATOM 703 O O . GLY A 1 88 ? 15.938 9.956 -12.243 1.00 61.97 88 GLY A O 1
ATOM 704 N N . VAL A 1 89 ? 13.934 9.790 -11.245 1.00 65.62 89 VAL A N 1
ATOM 705 C CA . VAL A 1 89 ? 14.366 10.435 -9.985 1.00 65.62 89 VAL A CA 1
ATOM 706 C C . VAL A 1 89 ? 15.051 9.435 -9.044 1.00 65.62 89 VAL A C 1
ATOM 708 O O . VAL A 1 89 ? 15.925 9.830 -8.273 1.00 65.62 89 VAL A O 1
ATOM 711 N N . HIS A 1 90 ? 14.702 8.154 -9.157 1.00 69.69 90 HIS A N 1
ATOM 712 C CA . HIS A 1 90 ? 15.233 7.052 -8.358 1.00 69.69 90 HIS A CA 1
ATOM 713 C C . HIS A 1 90 ? 15.868 5.975 -9.244 1.00 69.69 90 HIS A C 1
ATOM 715 O O . HIS A 1 90 ? 15.710 5.991 -10.470 1.00 69.69 90 HIS A O 1
ATOM 721 N N . GLU A 1 91 ? 16.645 5.088 -8.619 1.00 76.81 91 GLU A N 1
ATOM 722 C CA . GLU A 1 91 ? 17.186 3.905 -9.287 1.00 76.81 91 GLU A CA 1
ATOM 723 C C . GLU A 1 91 ? 16.027 2.987 -9.704 1.00 76.81 91 GLU A C 1
ATOM 725 O O . GLU A 1 91 ? 15.106 2.810 -8.907 1.00 76.81 91 GLU A O 1
ATOM 730 N N . PRO A 1 92 ? 16.026 2.449 -10.939 1.00 81.94 92 PRO A N 1
ATOM 731 C CA . PRO A 1 92 ? 14.926 1.615 -11.395 1.00 81.94 92 PRO A CA 1
ATOM 732 C C . PRO A 1 92 ? 14.754 0.360 -10.543 1.00 81.94 92 PRO A C 1
ATOM 734 O O . PRO A 1 92 ? 15.744 -0.310 -10.248 1.00 81.94 92 PRO A O 1
ATOM 737 N N . VAL A 1 93 ? 13.507 0.004 -10.233 1.00 83.62 93 VAL A N 1
ATOM 738 C CA . VAL A 1 93 ? 13.207 -1.235 -9.501 1.00 83.62 93 VAL A CA 1
ATOM 739 C C . VAL A 1 93 ? 13.484 -2.438 -10.395 1.00 83.62 93 VAL A C 1
ATOM 741 O O . VAL A 1 93 ? 13.008 -2.524 -11.532 1.00 83.62 93 VAL A O 1
ATOM 744 N N . THR A 1 94 ? 14.264 -3.380 -9.880 1.00 86.12 94 THR A N 1
ATOM 745 C CA . THR A 1 94 ? 14.569 -4.642 -10.557 1.00 86.12 94 THR A CA 1
ATOM 746 C C . THR A 1 94 ? 13.532 -5.723 -10.244 1.00 86.12 94 THR A C 1
ATOM 748 O O . THR A 1 94 ? 12.768 -5.627 -9.291 1.00 86.12 94 THR A O 1
ATOM 751 N N . GLU A 1 95 ? 13.527 -6.805 -11.028 1.00 86.94 95 GLU A N 1
ATOM 752 C CA . GLU A 1 95 ? 12.666 -7.970 -10.762 1.00 86.94 95 GLU A CA 1
ATOM 753 C C . GLU A 1 95 ? 12.968 -8.639 -9.414 1.00 86.94 95 GLU A C 1
ATOM 755 O O . GLU A 1 95 ? 12.079 -9.234 -8.824 1.00 86.94 95 GLU A O 1
ATOM 760 N N . GLU A 1 96 ? 14.212 -8.561 -8.928 1.00 86.69 96 GLU A N 1
ATOM 761 C CA . GLU A 1 96 ? 14.610 -9.155 -7.643 1.00 86.69 96 GLU A CA 1
ATOM 762 C C . GLU A 1 96 ? 14.129 -8.331 -6.438 1.00 86.69 96 GLU A C 1
ATOM 764 O O . GLU A 1 96 ? 13.981 -8.874 -5.343 1.00 86.69 96 GLU A O 1
ATOM 769 N N . GLU A 1 97 ? 13.913 -7.028 -6.630 1.00 82.62 97 GLU A N 1
ATOM 770 C CA . GLU A 1 97 ? 13.427 -6.100 -5.602 1.00 82.62 97 GLU A CA 1
ATOM 771 C C . GLU A 1 97 ? 11.896 -6.036 -5.529 1.00 82.62 97 GLU A C 1
ATOM 773 O O . GLU A 1 97 ? 11.357 -5.588 -4.513 1.00 82.62 97 GLU A O 1
ATOM 778 N N . TYR A 1 98 ? 11.214 -6.471 -6.594 1.00 82.56 98 TYR A N 1
ATOM 779 C CA . TYR A 1 98 ? 9.759 -6.607 -6.674 1.00 82.56 98 TYR A CA 1
ATOM 780 C C . TYR A 1 98 ? 9.251 -7.886 -5.985 1.00 82.56 98 TYR A C 1
ATOM 782 O O . TYR A 1 98 ? 8.302 -7.779 -5.169 1.00 82.56 98 TYR A O 1
#

Sequence (98 aa):
MARAQGDLALAKSPLPENGFYEDLCYHCQQAAEKAIKAVYQHKGWTFRYTHDLDDLLTGLNRKGVNIPQDVEEAAVLTDFAWETRYPGVHEPVTEEEY